Protein AF-W0E6K7-F1 (afdb_monomer_lite)

Radius of gyration: 17.22 Å; chains: 1; bounding box: 51×40×34 Å

Organism: NCBI:txid765910

Sequence (93 aa):
MTRPRAVLVSLSDTPWYHVVTRCVRRAYLCGFDRLTGRSFEHRRGWVELRLRQLAGVFAIDVAAYGVKGHPLTVDAPKALSYASLNTSSGDAP

Structure (mmCIF, N/CA/C/O backbone):
data_AF-W0E6K7-F1
#
_entry.id   AF-W0E6K7-F1
#
loop_
_atom_site.group_PDB
_atom_site.id
_atom_site.type_symbol
_atom_site.label_atom_id
_atom_site.label_alt_id
_atom_site.label_comp_id
_atom_site.label_asym_id
_atom_site.label_entity_id
_atom_site.label_seq_id
_atom_site.pdbx_PDB_ins_code
_atom_site.Cartn_x
_atom_site.Cartn_y
_atom_site.Cartn_z
_atom_site.occupancy
_atom_site.B_iso_or_equiv
_atom_site.auth_seq_id
_atom_site.auth_comp_id
_atom_site.auth_asym_id
_atom_site.auth_atom_id
_atom_site.pdbx_PDB_model_num
ATOM 1 N N . MET A 1 1 ? 10.000 25.810 -10.165 1.00 44.69 1 MET A N 1
ATOM 2 C CA . MET A 1 1 ? 9.544 25.126 -11.397 1.00 44.69 1 MET A CA 1
ATOM 3 C C . MET A 1 1 ? 9.011 23.752 -11.035 1.00 44.69 1 MET A C 1
ATOM 5 O O . MET A 1 1 ? 9.634 23.068 -10.232 1.00 44.69 1 MET A O 1
ATOM 9 N N . THR A 1 2 ? 7.876 23.349 -11.598 1.00 55.62 2 THR A N 1
ATOM 10 C CA . THR A 1 2 ? 7.353 21.981 -11.500 1.00 55.62 2 THR A CA 1
ATOM 11 C C . THR A 1 2 ? 8.156 21.072 -12.432 1.00 55.62 2 THR A C 1
ATOM 13 O O . THR A 1 2 ? 8.198 21.297 -13.638 1.00 55.62 2 THR A O 1
ATOM 16 N N . ARG A 1 3 ? 8.843 20.063 -11.885 1.00 66.75 3 ARG A N 1
ATOM 17 C CA . ARG A 1 3 ? 9.518 19.042 -12.699 1.00 66.75 3 ARG A CA 1
ATOM 18 C C . ARG A 1 3 ? 8.503 17.988 -13.167 1.00 66.75 3 ARG A C 1
ATOM 20 O O . ARG A 1 3 ? 7.629 17.620 -12.378 1.00 66.75 3 ARG A O 1
ATOM 27 N N . PRO A 1 4 ? 8.606 17.481 -14.409 1.00 71.69 4 PRO A N 1
ATOM 28 C CA . PRO A 1 4 ? 7.793 16.357 -14.858 1.00 71.69 4 PRO A CA 1
ATOM 29 C C . PRO A 1 4 ? 8.007 15.152 -13.937 1.00 71.69 4 PRO A C 1
ATOM 31 O O . PRO A 1 4 ? 9.139 14.870 -13.552 1.00 71.69 4 PRO A O 1
ATOM 34 N N . ARG A 1 5 ? 6.942 14.410 -13.605 1.00 62.38 5 ARG A N 1
ATOM 35 C CA . ARG A 1 5 ? 7.040 13.224 -12.727 1.00 62.38 5 ARG A CA 1
ATOM 36 C C . ARG A 1 5 ? 7.997 12.158 -13.264 1.00 62.38 5 ARG A C 1
ATOM 38 O O . ARG A 1 5 ? 8.635 11.485 -12.469 1.00 62.38 5 ARG A O 1
ATOM 45 N N . ALA A 1 6 ? 8.147 12.076 -14.586 1.00 67.25 6 ALA A N 1
ATOM 46 C CA . ALA A 1 6 ? 9.120 11.206 -15.244 1.00 67.25 6 ALA A CA 1
ATOM 47 C C . ALA A 1 6 ? 10.581 11.520 -14.863 1.00 67.25 6 ALA A C 1
ATOM 49 O O . ALA A 1 6 ? 11.427 10.647 -14.944 1.00 67.25 6 ALA A O 1
ATOM 50 N N . VAL A 1 7 ? 10.874 12.748 -14.421 1.00 70.25 7 VAL A N 1
ATOM 51 C CA . VAL A 1 7 ? 12.219 13.196 -14.010 1.00 70.25 7 VAL A CA 1
ATOM 52 C C . VAL A 1 7 ? 12.419 13.066 -12.491 1.00 70.25 7 VAL A C 1
ATOM 54 O O . VAL A 1 7 ? 13.518 13.267 -11.989 1.00 70.25 7 VAL A O 1
ATOM 57 N N . LEU A 1 8 ? 11.361 12.750 -11.734 1.00 67.50 8 LEU A N 1
ATOM 58 C CA . LEU A 1 8 ? 11.441 12.540 -10.283 1.00 67.50 8 LEU A CA 1
ATOM 59 C C . LEU A 1 8 ? 11.822 11.103 -9.912 1.00 67.50 8 LEU A C 1
ATOM 61 O O . LEU A 1 8 ? 12.140 10.854 -8.754 1.00 67.50 8 LEU A O 1
ATOM 65 N N . VAL A 1 9 ? 11.747 10.175 -10.869 1.00 67.44 9 VAL A N 1
ATOM 66 C CA . VAL A 1 9 ? 11.937 8.741 -10.647 1.00 67.44 9 VAL A CA 1
ATOM 67 C C . VAL A 1 9 ? 13.167 8.294 -11.428 1.00 67.44 9 VAL A C 1
ATOM 69 O O . VAL A 1 9 ? 13.122 8.206 -12.653 1.00 67.44 9 VAL A O 1
ATOM 72 N N . SER A 1 10 ? 14.265 8.036 -10.719 1.00 69.25 10 SER A N 1
ATOM 73 C CA . SER A 1 10 ? 15.471 7.431 -11.292 1.00 69.25 10 SER A CA 1
ATOM 74 C C . SER A 1 10 ? 15.466 5.940 -10.979 1.00 69.25 10 SER A C 1
ATOM 76 O O . SER A 1 10 ? 15.558 5.546 -9.814 1.00 69.25 10 SER A O 1
ATOM 78 N N . LEU A 1 11 ? 15.322 5.111 -12.017 1.00 68.19 11 LEU A N 1
ATOM 79 C CA . LEU A 1 11 ? 15.334 3.652 -11.880 1.00 68.19 11 LEU A CA 1
ATOM 80 C C . LEU A 1 11 ? 16.738 3.102 -11.584 1.00 68.19 11 LEU A C 1
ATOM 82 O O . LEU A 1 11 ? 16.839 2.017 -11.024 1.00 68.19 11 LEU A O 1
ATOM 86 N N . SER A 1 12 ? 17.80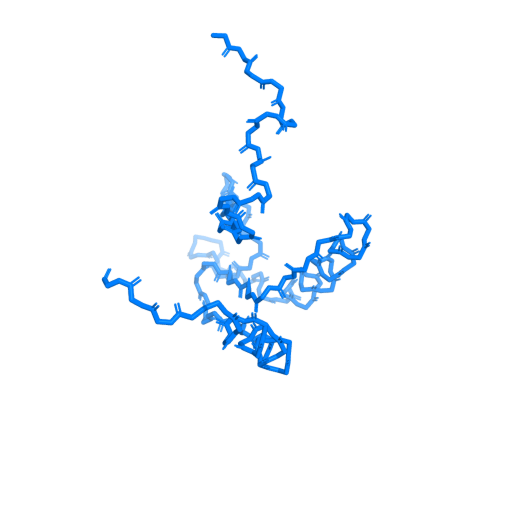2 3.834 -11.939 1.00 71.06 12 SER A N 1
ATOM 87 C CA . SER A 1 12 ? 19.188 3.422 -11.676 1.00 71.06 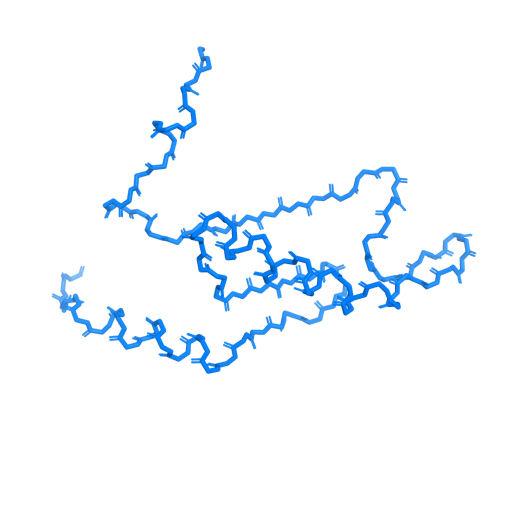12 SER A CA 1
ATOM 88 C C . SER A 1 12 ? 19.582 3.593 -10.213 1.00 71.06 12 SER A C 1
ATOM 90 O O . SER A 1 12 ? 20.311 2.766 -9.679 1.00 71.06 12 SER A O 1
ATOM 92 N N . ASP A 1 13 ? 19.085 4.649 -9.566 1.00 68.25 13 ASP A N 1
ATOM 93 C CA . ASP A 1 13 ? 19.587 5.056 -8.249 1.00 68.25 13 ASP A CA 1
ATOM 94 C C . ASP A 1 13 ? 18.686 4.569 -7.110 1.00 68.25 13 ASP A C 1
ATOM 96 O O . ASP A 1 13 ? 19.155 4.299 -6.007 1.00 68.25 13 ASP A O 1
ATOM 100 N N . THR A 1 14 ? 17.374 4.465 -7.354 1.00 68.31 14 THR A N 1
ATOM 101 C CA . THR A 1 14 ? 16.392 4.088 -6.325 1.00 68.31 14 THR A CA 1
ATOM 102 C C . THR A 1 14 ? 15.287 3.209 -6.916 1.00 68.31 14 THR A C 1
ATOM 104 O O . THR A 1 14 ? 14.224 3.708 -7.284 1.00 68.31 14 THR A O 1
ATOM 107 N N . PRO A 1 15 ? 15.491 1.881 -6.993 1.00 71.81 15 PRO A N 1
ATOM 108 C CA . PRO A 1 15 ? 14.449 0.956 -7.446 1.00 71.81 15 PRO A CA 1
ATOM 109 C C . PRO A 1 15 ? 13.297 0.817 -6.432 1.00 71.81 15 PRO A C 1
ATOM 111 O O . PRO A 1 15 ? 12.220 0.335 -6.775 1.00 71.81 15 PRO A O 1
ATOM 114 N N . TRP A 1 16 ? 13.495 1.278 -5.191 1.00 74.44 16 TRP A N 1
ATOM 115 C CA . TRP A 1 16 ? 12.531 1.172 -4.099 1.00 74.44 16 TRP A CA 1
ATOM 116 C C . TRP A 1 16 ? 12.008 2.540 -3.669 1.00 74.44 16 TRP A C 1
ATOM 118 O O . TRP A 1 16 ? 12.771 3.396 -3.225 1.00 74.44 16 TRP A O 1
ATOM 128 N N . TYR A 1 17 ? 10.686 2.717 -3.710 1.00 77.88 17 TYR A N 1
ATOM 129 C CA . TYR A 1 17 ? 10.024 3.927 -3.222 1.00 77.88 17 TYR A CA 1
ATOM 130 C C . TYR A 1 17 ? 9.142 3.623 -2.014 1.00 77.88 17 TYR A C 1
ATOM 132 O O . TYR A 1 17 ? 8.229 2.799 -2.077 1.00 77.88 17 TYR A O 1
ATOM 140 N N . HIS A 1 18 ? 9.371 4.346 -0.917 1.00 81.31 18 HIS A N 1
ATOM 141 C CA . HIS A 1 18 ? 8.466 4.335 0.226 1.00 81.31 18 HIS A CA 1
ATOM 142 C C . HIS A 1 18 ? 7.381 5.402 0.046 1.00 81.31 18 HIS A C 1
ATOM 144 O O . HIS A 1 18 ? 7.627 6.598 0.211 1.00 81.31 18 HIS A O 1
ATOM 150 N N . VAL A 1 19 ? 6.167 4.972 -0.299 1.00 80.19 19 VAL A N 1
ATOM 151 C CA . VAL A 1 19 ? 5.027 5.872 -0.517 1.00 80.19 19 VAL A CA 1
ATOM 152 C C . VAL A 1 19 ? 4.111 5.865 0.700 1.00 80.19 19 VAL A C 1
ATOM 154 O O . VAL A 1 19 ? 3.640 4.818 1.139 1.00 80.19 19 VAL A O 1
ATOM 157 N N . VAL A 1 20 ? 3.799 7.057 1.212 1.00 80.75 20 VAL A N 1
ATOM 158 C CA . VAL A 1 20 ? 2.864 7.244 2.325 1.00 80.75 20 VAL A CA 1
ATOM 159 C C . VAL A 1 20 ? 1.694 8.092 1.862 1.00 80.75 20 VAL A C 1
ATOM 161 O O . VAL A 1 20 ? 1.868 9.206 1.372 1.00 80.75 20 VAL A O 1
ATOM 164 N N . THR A 1 21 ? 0.480 7.599 2.079 1.00 76.31 21 THR A N 1
ATOM 165 C CA . THR A 1 21 ? -0.742 8.384 1.900 1.00 76.31 21 THR A CA 1
ATOM 166 C C . THR A 1 21 ? -1.387 8.638 3.257 1.00 76.31 21 THR A C 1
ATOM 168 O O . THR A 1 21 ? -1.377 7.790 4.150 1.00 76.31 21 THR A O 1
ATOM 171 N N . ARG A 1 22 ? -1.914 9.851 3.448 1.00 74.88 22 ARG A N 1
ATOM 172 C CA . ARG A 1 22 ? -2.653 10.230 4.656 1.00 74.88 22 ARG A CA 1
ATOM 173 C C . ARG A 1 22 ? -4.054 10.653 4.262 1.00 74.88 22 ARG A C 1
ATOM 175 O O . ARG A 1 22 ? -4.222 11.520 3.411 1.00 74.88 22 ARG A O 1
ATOM 182 N N . CYS A 1 23 ? -5.052 10.077 4.915 1.00 72.50 23 CYS A N 1
ATOM 183 C CA . CYS A 1 23 ? -6.421 10.543 4.781 1.00 72.50 23 CYS A CA 1
ATOM 184 C C . CYS A 1 23 ? -6.602 11.841 5.562 1.00 72.50 23 CYS A C 1
ATOM 186 O O . CYS A 1 23 ? -6.284 11.918 6.749 1.00 72.50 23 CYS A O 1
ATOM 188 N N . VAL A 1 24 ? -7.130 12.861 4.897 1.00 76.31 24 VAL A N 1
ATOM 189 C CA . VAL A 1 24 ? -7.514 14.124 5.533 1.00 76.31 24 VAL A CA 1
ATOM 190 C C . VAL A 1 24 ? -8.939 14.035 6.081 1.00 76.31 24 VAL A C 1
ATOM 192 O O . VAL A 1 24 ? -9.689 13.116 5.753 1.00 76.31 24 VAL A O 1
ATOM 195 N N . ARG A 1 25 ? -9.322 14.990 6.939 1.00 77.88 25 ARG A N 1
ATOM 196 C CA . ARG A 1 25 ? -10.693 15.119 7.475 1.00 77.88 25 ARG A CA 1
ATOM 197 C C . ARG A 1 25 ? -11.228 13.873 8.193 1.00 77.88 25 ARG A C 1
ATOM 199 O O . ARG A 1 25 ? -12.431 13.647 8.210 1.00 77.88 25 ARG A O 1
ATOM 206 N N . ARG A 1 26 ? -10.350 13.075 8.813 1.00 69.06 26 ARG A N 1
ATOM 207 C CA . ARG A 1 26 ? -10.743 11.886 9.596 1.00 69.06 26 ARG A CA 1
ATOM 208 C C . ARG A 1 26 ? -11.469 10.825 8.750 1.00 69.06 26 ARG A C 1
ATOM 210 O O . ARG A 1 26 ? -12.197 9.996 9.282 1.00 69.06 26 ARG A O 1
ATOM 217 N N . ALA A 1 27 ? -11.241 10.816 7.435 1.00 70.56 27 ALA A N 1
ATOM 218 C CA . ALA A 1 27 ? -11.690 9.752 6.543 1.00 70.56 27 ALA A CA 1
ATOM 219 C C . ALA A 1 27 ? -10.794 8.512 6.711 1.00 70.56 27 ALA A C 1
ATOM 221 O O . ALA A 1 27 ? -10.017 8.180 5.822 1.00 70.56 27 ALA A O 1
ATOM 222 N N . TYR A 1 28 ? -10.834 7.874 7.883 1.00 70.81 28 TYR A N 1
ATOM 223 C CA . TYR A 1 28 ? -10.004 6.709 8.190 1.00 70.81 28 TYR A CA 1
ATOM 224 C C . TYR A 1 28 ? -10.208 5.606 7.136 1.00 70.81 28 TYR A C 1
ATOM 226 O O . TYR A 1 28 ? -11.320 5.113 6.945 1.00 70.81 28 TYR A O 1
ATOM 234 N N . LEU A 1 29 ? -9.128 5.225 6.443 1.00 72.56 29 LEU A N 1
ATOM 235 C CA . LEU A 1 29 ? -9.118 4.062 5.546 1.00 72.56 29 LEU A CA 1
ATOM 236 C C . LEU A 1 29 ? -9.376 2.777 6.339 1.00 72.56 29 LEU A C 1
ATOM 238 O O . LEU A 1 29 ? -10.185 1.949 5.926 1.00 72.56 29 LEU A O 1
ATOM 242 N N . CYS A 1 30 ? -8.712 2.647 7.489 1.00 73.44 30 CYS A N 1
ATOM 243 C CA . CYS A 1 30 ? -8.895 1.579 8.468 1.00 73.44 30 CYS A CA 1
ATOM 244 C C . CYS A 1 30 ? -8.676 2.137 9.887 1.00 73.44 30 CYS A C 1
ATOM 246 O O . CYS A 1 30 ? -8.118 3.228 10.047 1.00 73.44 30 CYS A O 1
ATOM 248 N N . GLY A 1 31 ? -9.100 1.381 10.900 1.00 78.00 31 GLY A N 1
ATOM 249 C CA . GLY A 1 31 ? -8.940 1.722 12.315 1.00 78.00 31 GLY A CA 1
ATOM 250 C C . GLY A 1 31 ? -10.207 2.276 12.971 1.00 78.00 31 GLY A C 1
ATOM 251 O O . GLY A 1 31 ? -11.282 2.310 12.370 1.00 78.00 31 GLY A O 1
ATOM 252 N N . PHE A 1 32 ? -10.078 2.684 14.232 1.00 80.44 32 PHE A N 1
ATOM 253 C CA . PHE A 1 32 ? -11.190 3.100 15.087 1.00 80.44 32 PHE A CA 1
ATOM 254 C C . PHE A 1 32 ? -11.235 4.621 15.272 1.00 80.44 32 PHE A C 1
ATOM 256 O O . PHE A 1 32 ? -10.267 5.231 15.740 1.00 80.44 32 PHE A O 1
ATOM 263 N N . ASP A 1 33 ? -12.370 5.241 14.951 1.00 84.44 33 ASP A N 1
ATOM 264 C CA . ASP A 1 33 ? -12.602 6.651 15.259 1.00 84.44 33 ASP A CA 1
ATOM 265 C C . ASP A 1 33 ? -13.123 6.810 16.691 1.00 84.44 33 ASP A C 1
ATOM 267 O O . ASP A 1 33 ? -14.284 6.536 16.985 1.00 84.44 33 ASP A O 1
ATOM 271 N N . ARG A 1 34 ? -12.268 7.328 17.578 1.00 80.50 34 ARG A N 1
ATOM 272 C CA . ARG A 1 34 ? -12.576 7.532 19.004 1.00 80.50 34 ARG A CA 1
ATOM 273 C C . ARG A 1 34 ? -13.707 8.530 19.278 1.00 80.50 34 ARG A C 1
ATOM 275 O O . ARG A 1 34 ? -14.290 8.469 20.350 1.00 80.50 34 ARG A O 1
ATOM 282 N N . LEU A 1 35 ? -14.002 9.446 18.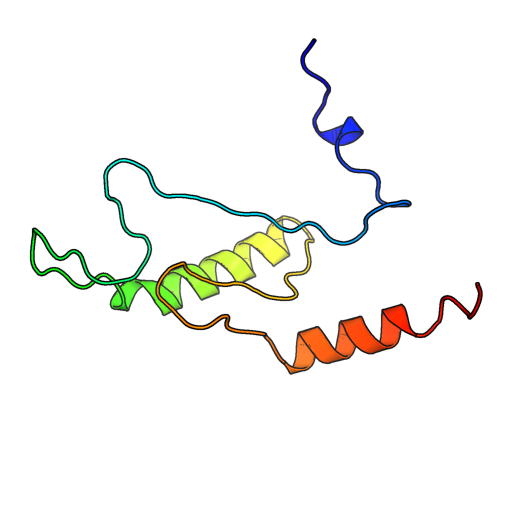353 1.00 82.19 35 LEU A N 1
ATOM 283 C CA . LEU A 1 35 ? -15.041 10.472 18.550 1.00 82.19 35 LEU A CA 1
ATOM 284 C C . LEU A 1 35 ? -16.430 9.986 18.130 1.00 82.19 35 LEU A C 1
ATOM 286 O O . LEU A 1 35 ? -17.415 10.376 18.743 1.00 82.19 35 LEU A O 1
ATOM 290 N N . THR A 1 36 ? -16.516 9.151 17.092 1.00 84.38 36 THR A N 1
ATOM 291 C CA . THR A 1 36 ? -17.796 8.587 16.626 1.00 84.38 36 THR A CA 1
ATOM 292 C C . THR A 1 36 ? -18.030 7.152 17.098 1.00 84.38 36 THR A C 1
ATOM 294 O O . THR A 1 36 ? -19.124 6.626 16.914 1.00 84.38 36 THR A O 1
ATOM 297 N N . GLY A 1 37 ? -17.015 6.504 17.678 1.00 83.56 37 GLY A N 1
ATOM 298 C CA . GLY A 1 37 ? -17.061 5.108 18.117 1.00 83.56 37 GLY A CA 1
ATOM 299 C C . GLY A 1 37 ? -17.094 4.094 16.969 1.00 83.56 37 GLY A C 1
ATOM 300 O O . GLY A 1 37 ? -17.397 2.924 17.190 1.00 83.56 37 GLY A O 1
ATOM 301 N N . ARG A 1 38 ? -16.833 4.520 15.727 1.00 83.31 38 ARG A N 1
ATOM 302 C CA . ARG A 1 38 ? -16.969 3.668 14.538 1.00 83.31 38 ARG A CA 1
ATOM 303 C C . ARG A 1 38 ? -15.654 2.978 14.190 1.00 83.31 38 ARG A C 1
ATOM 305 O O . ARG A 1 38 ? -14.613 3.626 14.086 1.00 83.31 38 ARG A O 1
ATOM 312 N N . SER A 1 39 ? -15.725 1.670 13.939 1.00 83.19 39 SER A N 1
ATOM 313 C CA . SER A 1 39 ? -14.611 0.885 13.396 1.00 83.19 39 SER A CA 1
ATOM 314 C C . SER A 1 39 ? -14.684 0.790 11.871 1.00 83.19 39 SER A C 1
ATOM 316 O O . SER A 1 39 ? -15.692 0.373 11.294 1.00 83.19 39 SER A O 1
ATOM 318 N N . PHE A 1 40 ? -13.583 1.135 11.210 1.00 82.56 40 PHE A N 1
ATOM 319 C CA . PHE A 1 40 ? -13.396 1.024 9.763 1.00 82.56 40 PHE A CA 1
ATOM 320 C C . PHE A 1 40 ? -12.502 -0.160 9.372 1.00 82.56 40 PHE A C 1
ATOM 322 O O . PHE A 1 40 ? -12.129 -0.294 8.208 1.00 82.56 40 PHE A O 1
ATOM 329 N N . GLU A 1 41 ? -12.165 -1.046 10.315 1.00 81.94 41 GLU A N 1
ATOM 330 C CA . GLU A 1 41 ? -11.296 -2.206 10.059 1.00 81.94 41 GLU A CA 1
ATOM 331 C C . GLU A 1 41 ? -11.861 -3.180 9.019 1.00 81.94 41 GLU A C 1
ATOM 333 O O . GLU A 1 41 ? -11.097 -3.792 8.275 1.00 81.94 41 GLU A O 1
ATOM 338 N N . HIS A 1 42 ? -13.189 -3.251 8.879 1.00 83.31 42 HIS A N 1
ATOM 339 C CA . HIS A 1 42 ? -13.868 -4.061 7.859 1.00 83.31 42 HIS A CA 1
ATOM 340 C C . HIS A 1 42 ? -13.417 -3.742 6.421 1.00 83.31 42 HIS A C 1
ATOM 342 O O . HIS A 1 42 ? -13.548 -4.575 5.528 1.00 83.31 42 HIS A O 1
ATOM 348 N N . ARG A 1 43 ? -12.860 -2.547 6.177 1.00 84.00 43 ARG A N 1
ATOM 349 C CA . ARG A 1 43 ? -12.380 -2.119 4.852 1.00 84.00 43 ARG A CA 1
ATOM 350 C C . ARG A 1 43 ? -10.989 -2.643 4.514 1.00 84.00 43 ARG A C 1
ATOM 352 O O . ARG A 1 43 ? -10.578 -2.532 3.363 1.00 84.00 43 ARG A O 1
ATOM 359 N N . ARG A 1 44 ? -10.264 -3.222 5.478 1.00 79.19 44 ARG A N 1
ATOM 360 C CA . ARG A 1 44 ? -8.867 -3.655 5.312 1.00 79.19 44 ARG A CA 1
ATOM 361 C C . ARG A 1 44 ? -8.682 -4.593 4.122 1.00 79.19 44 ARG A C 1
ATOM 363 O O . ARG A 1 44 ? -7.827 -4.337 3.283 1.00 79.19 44 ARG A O 1
ATOM 370 N N . GLY A 1 45 ? -9.501 -5.642 4.036 1.00 82.81 45 GLY A N 1
ATOM 371 C CA . GLY A 1 45 ? -9.408 -6.614 2.941 1.00 82.81 45 GLY A CA 1
ATOM 372 C C . GLY A 1 45 ? -9.658 -5.973 1.575 1.00 82.81 45 GLY A C 1
ATOM 373 O O . GLY A 1 45 ? -8.962 -6.268 0.610 1.00 82.81 45 GLY A O 1
ATOM 374 N N . TRP A 1 46 ? -10.592 -5.019 1.507 1.00 86.00 46 TRP A N 1
ATOM 375 C CA . TRP A 1 46 ? -10.869 -4.282 0.276 1.00 86.00 46 TRP A CA 1
ATOM 376 C C . TRP A 1 46 ? -9.699 -3.380 -0.137 1.00 86.00 46 TRP A C 1
ATOM 378 O O . TRP A 1 46 ? -9.344 -3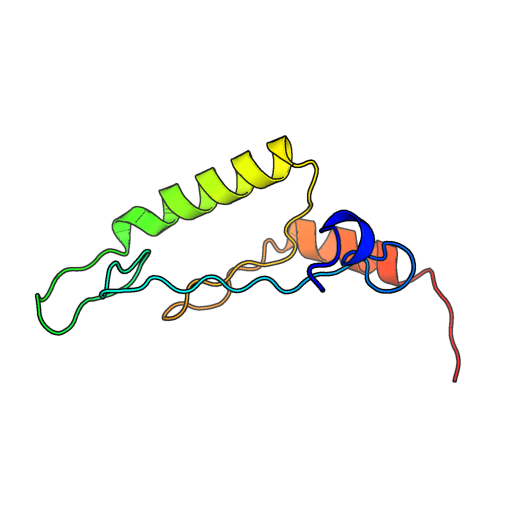.333 -1.313 1.00 86.00 46 TRP A O 1
ATOM 388 N N . VAL A 1 47 ? -9.064 -2.702 0.826 1.00 84.69 47 VAL A N 1
ATOM 389 C CA . VAL A 1 47 ? -7.876 -1.870 0.576 1.00 84.69 47 VAL A CA 1
ATOM 390 C C . VAL A 1 47 ? -6.706 -2.717 0.078 1.00 84.69 47 VAL A C 1
ATOM 392 O O . VAL A 1 47 ? -6.057 -2.326 -0.889 1.00 84.69 47 VAL A O 1
ATOM 395 N N . GLU A 1 48 ? -6.460 -3.882 0.679 1.00 84.06 48 GLU A N 1
ATOM 396 C CA . GLU A 1 48 ? -5.410 -4.802 0.226 1.00 84.06 48 GLU A CA 1
ATOM 397 C C . GLU A 1 48 ? -5.666 -5.297 -1.203 1.00 84.06 48 GLU A C 1
ATOM 399 O O . GLU A 1 48 ? -4.786 -5.195 -2.061 1.00 84.06 48 GLU A O 1
ATOM 404 N N . LEU A 1 49 ? -6.879 -5.782 -1.484 1.00 87.25 49 LEU A N 1
ATOM 405 C CA . LEU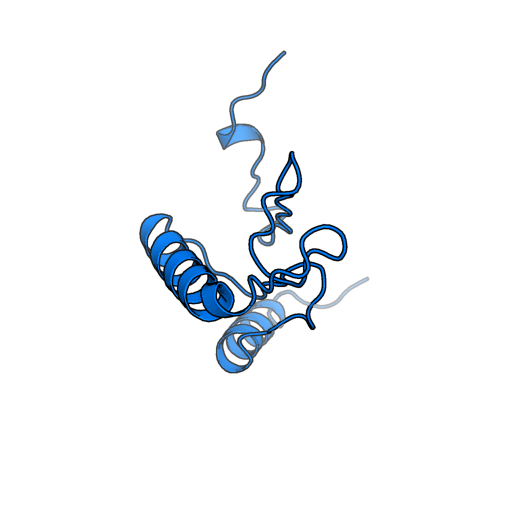 A 1 49 ? -7.247 -6.263 -2.816 1.00 87.25 49 LEU A CA 1
ATOM 406 C C . LEU A 1 49 ? -7.083 -5.155 -3.862 1.00 87.25 49 LEU A C 1
ATOM 408 O O . LEU A 1 49 ? -6.532 -5.379 -4.942 1.00 87.25 49 LEU A O 1
ATOM 412 N N . ARG A 1 50 ? -7.517 -3.936 -3.522 1.00 88.06 50 ARG A N 1
ATOM 413 C CA . ARG A 1 50 ? -7.390 -2.782 -4.408 1.00 88.06 50 ARG A CA 1
ATOM 414 C C . ARG A 1 50 ? -5.931 -2.402 -4.636 1.00 88.06 50 ARG A C 1
ATOM 416 O O . ARG A 1 50 ? -5.578 -2.072 -5.764 1.00 88.06 50 ARG A O 1
ATOM 423 N N . LEU A 1 51 ? -5.087 -2.473 -3.607 1.00 86.00 51 LEU A N 1
ATOM 424 C CA . LEU A 1 51 ? -3.656 -2.211 -3.734 1.00 86.00 51 LEU A CA 1
ATOM 425 C C . LEU A 1 51 ? -2.993 -3.227 -4.673 1.00 86.00 51 LEU A C 1
ATOM 427 O O . LEU A 1 51 ? -2.279 -2.816 -5.584 1.00 86.00 51 LEU A O 1
ATOM 431 N N . ARG A 1 52 ? -3.289 -4.526 -4.519 1.00 85.31 52 ARG A N 1
ATOM 432 C CA . ARG A 1 52 ? -2.789 -5.585 -5.417 1.00 85.31 52 ARG A CA 1
ATOM 433 C C . ARG A 1 52 ? -3.256 -5.376 -6.862 1.00 85.31 52 ARG A C 1
ATOM 435 O O . ARG A 1 52 ? -2.461 -5.504 -7.787 1.00 85.31 52 ARG A O 1
ATOM 442 N N . GLN A 1 53 ? -4.520 -5.002 -7.062 1.00 88.44 53 GLN A N 1
ATOM 443 C CA . GLN A 1 53 ? -5.056 -4.716 -8.394 1.00 88.44 53 GLN A CA 1
ATOM 444 C C . GLN A 1 53 ? -4.348 -3.523 -9.050 1.00 88.44 53 GLN A C 1
ATOM 446 O O . GLN A 1 53 ? -3.945 -3.604 -10.208 1.00 88.44 53 GLN A O 1
ATOM 451 N N . LEU A 1 54 ? -4.189 -2.416 -8.319 1.00 87.81 54 LEU A N 1
ATOM 452 C CA . LEU A 1 54 ? -3.507 -1.225 -8.829 1.00 87.81 54 LEU A CA 1
ATOM 453 C C . LEU A 1 54 ? -2.030 -1.505 -9.112 1.00 87.81 54 LEU A C 1
ATOM 455 O O . LEU A 1 54 ? -1.514 -1.014 -10.110 1.00 87.81 54 LEU A O 1
ATOM 459 N N . ALA A 1 55 ? -1.380 -2.323 -8.282 1.00 87.25 55 ALA A N 1
ATOM 460 C CA . ALA A 1 55 ? -0.007 -2.749 -8.504 1.00 87.25 55 ALA A CA 1
ATOM 461 C C . ALA A 1 55 ? 0.155 -3.440 -9.868 1.00 87.25 55 ALA A C 1
ATOM 463 O O . ALA A 1 55 ? 1.014 -3.052 -10.657 1.00 87.25 55 ALA A O 1
ATOM 464 N N . GLY A 1 56 ? -0.754 -4.364 -10.199 1.00 84.06 56 GLY A N 1
ATOM 465 C CA . GLY A 1 56 ? -0.787 -5.006 -11.515 1.00 84.06 56 GLY A CA 1
ATOM 466 C C . GLY A 1 56 ? -1.055 -4.033 -12.670 1.00 84.06 56 GLY A C 1
ATOM 467 O O . GLY A 1 56 ? -0.388 -4.110 -13.696 1.00 84.06 56 GLY A O 1
ATOM 468 N N . VAL A 1 57 ? -1.983 -3.083 -12.503 1.00 89.62 57 VAL A N 1
ATOM 469 C CA . VAL A 1 57 ? -2.313 -2.086 -13.547 1.00 89.62 57 VAL A CA 1
ATOM 470 C C . VAL A 1 57 ? -1.142 -1.147 -13.838 1.00 89.62 57 VAL A C 1
ATOM 472 O O . VAL A 1 57 ? -0.910 -0.795 -14.991 1.00 89.62 57 VAL A O 1
ATOM 475 N N . PHE A 1 58 ? -0.408 -0.733 -12.806 1.00 83.19 58 PHE A N 1
ATOM 476 C CA . PHE A 1 58 ? 0.730 0.177 -12.949 1.00 83.19 58 PHE A CA 1
ATOM 477 C C . PHE A 1 58 ? 2.063 -0.541 -13.184 1.00 83.19 58 PHE A C 1
ATOM 479 O O . PHE A 1 58 ? 3.086 0.135 -13.244 1.00 83.19 58 PHE A O 1
ATOM 486 N N . ALA A 1 59 ? 2.058 -1.874 -13.320 1.00 82.06 59 ALA A N 1
ATOM 487 C CA . ALA A 1 59 ? 3.265 -2.696 -13.423 1.00 82.06 59 ALA A CA 1
ATOM 488 C C . ALA A 1 59 ? 4.291 -2.378 -12.315 1.00 82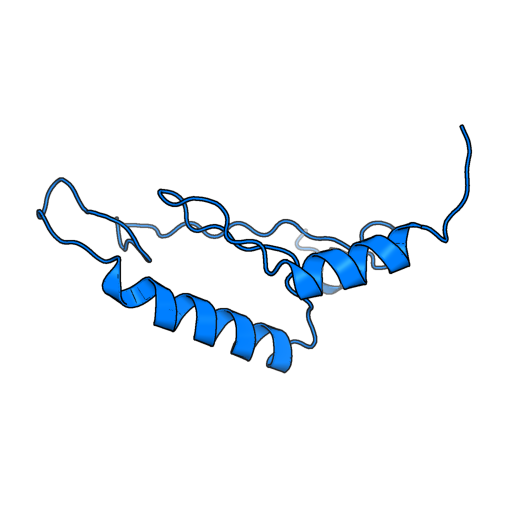.06 59 ALA A C 1
ATOM 490 O O . ALA A 1 59 ? 5.494 -2.314 -12.559 1.00 82.06 59 ALA A O 1
ATOM 491 N N . ILE A 1 60 ? 3.797 -2.143 -11.096 1.00 81.81 60 ILE A N 1
ATOM 492 C CA . ILE A 1 60 ? 4.623 -1.895 -9.912 1.00 81.81 60 ILE A CA 1
ATOM 493 C C . ILE A 1 60 ? 4.545 -3.080 -8.964 1.00 81.81 60 ILE A C 1
ATOM 495 O O . ILE A 1 60 ? 3.503 -3.716 -8.799 1.00 81.81 60 ILE A O 1
ATOM 499 N N . ASP A 1 61 ? 5.647 -3.316 -8.271 1.00 81.44 61 ASP A N 1
ATOM 500 C CA . ASP A 1 61 ? 5.760 -4.365 -7.280 1.00 81.44 61 ASP A CA 1
ATOM 501 C C . ASP A 1 61 ? 5.675 -3.789 -5.863 1.00 81.44 61 ASP A C 1
ATOM 503 O O . ASP A 1 61 ? 6.364 -2.839 -5.497 1.00 81.44 61 ASP A O 1
ATOM 507 N N . VAL A 1 62 ? 4.782 -4.354 -5.045 1.00 82.00 62 VAL A N 1
ATOM 508 C CA . VAL A 1 62 ? 4.607 -3.967 -3.639 1.00 82.00 62 VAL A CA 1
ATOM 509 C C . VAL A 1 62 ? 5.385 -4.952 -2.771 1.00 82.00 62 VAL A C 1
ATOM 511 O O . VAL A 1 62 ? 5.038 -6.132 -2.728 1.00 82.00 62 VAL A O 1
ATOM 514 N N . ALA A 1 63 ? 6.428 -4.481 -2.083 1.00 79.31 63 ALA A N 1
ATOM 515 C CA . ALA A 1 63 ? 7.177 -5.296 -1.118 1.00 79.31 63 ALA A CA 1
ATOM 516 C C . ALA A 1 63 ? 6.517 -5.353 0.261 1.00 79.31 63 ALA A C 1
ATOM 518 O O . ALA A 1 63 ? 6.472 -6.405 0.894 1.00 79.31 63 ALA A O 1
ATOM 519 N N . ALA A 1 64 ? 5.985 -4.227 0.729 1.00 80.12 64 ALA A N 1
ATOM 520 C CA . ALA A 1 64 ? 5.291 -4.148 2.002 1.00 80.12 64 ALA A CA 1
ATOM 521 C C . ALA A 1 64 ? 4.255 -3.028 1.964 1.00 80.12 64 ALA A C 1
ATOM 523 O O . ALA A 1 64 ? 4.447 -2.009 1.295 1.00 80.12 64 ALA A O 1
ATOM 524 N N . TYR A 1 65 ? 3.173 -3.194 2.719 1.00 79.62 65 TYR A N 1
ATOM 525 C CA . TYR A 1 65 ? 2.217 -2.123 2.964 1.00 79.62 65 TYR A CA 1
ATOM 526 C C . TYR A 1 65 ? 1.818 -2.113 4.437 1.00 79.62 65 TYR A C 1
ATOM 528 O O . TYR A 1 65 ? 1.738 -3.137 5.116 1.00 79.62 65 TYR A O 1
ATOM 536 N N . GLY A 1 66 ? 1.586 -0.914 4.954 1.00 76.00 66 GLY A N 1
ATOM 537 C CA . GLY A 1 66 ? 1.173 -0.706 6.331 1.00 76.00 66 GLY A CA 1
ATOM 538 C C . GLY A 1 66 ? 0.082 0.340 6.375 1.00 76.00 66 GLY A C 1
ATOM 539 O O . GLY A 1 66 ? 0.200 1.399 5.758 1.00 76.00 66 GLY A O 1
ATOM 540 N N . VAL A 1 67 ? -0.980 0.056 7.120 1.00 71.38 67 VAL A N 1
ATOM 541 C CA . VAL A 1 67 ? -2.012 1.048 7.412 1.00 71.38 67 VAL A CA 1
ATOM 542 C C . VAL A 1 67 ? -1.734 1.596 8.806 1.00 71.38 67 VAL A C 1
ATOM 544 O O . VAL A 1 67 ? -1.667 0.831 9.766 1.00 71.38 67 VAL A O 1
ATOM 547 N N . LYS A 1 68 ? -1.527 2.916 8.932 1.00 65.44 68 LYS A N 1
ATOM 548 C CA . LYS A 1 68 ? -1.244 3.554 10.231 1.00 65.44 68 LYS A CA 1
ATOM 549 C C . LYS A 1 68 ? -2.310 3.160 11.261 1.00 65.44 68 LYS A C 1
ATOM 551 O O . LYS A 1 68 ? -3.490 3.404 11.034 1.00 65.44 68 LYS A O 1
ATOM 556 N N . GLY A 1 69 ? -1.868 2.607 12.392 1.00 55.91 69 GLY A N 1
ATOM 557 C CA . GLY A 1 69 ? -2.739 2.051 13.437 1.00 55.91 69 GLY A CA 1
ATOM 558 C C . GLY A 1 69 ? -2.815 0.521 13.446 1.00 55.91 69 GLY A C 1
ATOM 559 O O . GLY A 1 69 ? -3.438 -0.040 14.339 1.00 55.91 69 GLY A O 1
ATOM 560 N N . HIS A 1 70 ? -2.150 -0.148 12.502 1.00 54.94 70 HIS A N 1
ATOM 561 C CA . HIS A 1 70 ? -2.061 -1.602 12.413 1.00 54.94 70 HIS A CA 1
ATOM 562 C C . HIS A 1 70 ? -0.613 -2.049 12.160 1.00 54.94 70 HIS A C 1
ATOM 564 O O . HIS A 1 70 ? 0.182 -1.265 11.630 1.00 54.94 70 HIS A O 1
ATOM 570 N N . PRO A 1 71 ? -0.248 -3.288 12.537 1.00 56.81 71 PRO A N 1
ATOM 571 C CA . PRO A 1 71 ? 1.062 -3.844 12.221 1.00 56.81 71 PRO A CA 1
ATOM 572 C C . PRO A 1 71 ? 1.276 -3.913 10.701 1.00 56.81 71 PRO A C 1
ATOM 574 O O . PRO A 1 71 ? 0.357 -4.223 9.938 1.00 56.81 71 PRO A O 1
ATOM 577 N N . LEU A 1 72 ? 2.498 -3.592 10.270 1.00 63.50 72 LEU A N 1
ATOM 578 C CA . LEU A 1 72 ? 2.957 -3.720 8.887 1.00 63.50 72 LEU A CA 1
ATOM 579 C C . LEU A 1 72 ? 2.689 -5.152 8.402 1.00 63.50 72 LEU A C 1
ATOM 581 O O . LEU A 1 72 ? 3.167 -6.101 9.018 1.00 63.50 72 LEU A O 1
ATOM 585 N N . THR A 1 73 ? 1.926 -5.312 7.319 1.00 65.50 73 THR A N 1
ATOM 586 C CA . THR A 1 73 ? 1.716 -6.630 6.710 1.00 65.50 73 THR A CA 1
ATOM 587 C C . THR A 1 73 ? 2.699 -6.762 5.556 1.00 65.50 73 THR A C 1
ATOM 589 O O . THR A 1 73 ? 2.610 -6.053 4.553 1.00 65.50 73 THR A O 1
ATOM 592 N N . VAL A 1 74 ? 3.692 -7.628 5.738 1.00 65.94 74 VAL A N 1
ATOM 593 C CA . VAL A 1 74 ? 4.673 -7.955 4.703 1.00 65.94 74 VAL A CA 1
ATOM 594 C C . VAL A 1 74 ? 4.165 -9.180 3.956 1.00 65.94 74 VAL A C 1
ATOM 596 O O . VAL A 1 74 ? 3.827 -10.186 4.580 1.00 65.94 74 VAL A O 1
ATOM 599 N N . ASP A 1 75 ? 4.117 -9.109 2.628 1.00 69.69 75 ASP A N 1
ATOM 600 C CA . ASP A 1 75 ? 3.871 -10.291 1.801 1.00 69.69 75 ASP A CA 1
ATOM 601 C C . ASP A 1 75 ? 5.163 -11.124 1.790 1.00 69.69 75 ASP A C 1
ATOM 603 O O . ASP A 1 75 ? 6.047 -10.911 0.965 1.00 69.69 75 ASP A O 1
ATOM 607 N N . ALA A 1 76 ? 5.321 -11.997 2.791 1.00 64.19 76 ALA A N 1
ATOM 608 C CA . ALA A 1 76 ? 6.547 -12.750 3.058 1.00 64.19 76 ALA A CA 1
ATOM 609 C C . ALA A 1 76 ? 7.138 -13.487 1.836 1.00 64.19 76 ALA A C 1
ATOM 611 O O . ALA A 1 76 ? 8.336 -13.324 1.593 1.00 64.19 76 ALA A O 1
ATOM 612 N N . PRO A 1 77 ? 6.368 -14.254 1.033 1.00 65.75 77 PRO A N 1
ATOM 613 C CA . PRO A 1 77 ? 6.929 -14.922 -0.142 1.00 65.75 77 PRO A CA 1
ATOM 614 C C . PRO A 1 77 ? 7.417 -13.922 -1.196 1.00 65.75 77 PRO A C 1
ATOM 616 O O . PRO A 1 77 ? 8.467 -14.134 -1.804 1.00 65.75 77 PRO A O 1
ATOM 619 N N . LYS A 1 78 ? 6.718 -12.794 -1.372 1.00 69.56 78 LYS A N 1
ATOM 620 C CA . LYS A 1 78 ? 7.157 -11.747 -2.300 1.00 69.56 78 LYS A CA 1
ATOM 621 C C . LYS A 1 78 ? 8.394 -11.017 -1.775 1.00 69.56 78 LYS A C 1
ATOM 623 O O . LYS A 1 78 ? 9.355 -10.834 -2.514 1.00 69.56 78 LYS A O 1
ATOM 628 N N . ALA A 1 79 ? 8.420 -10.693 -0.484 1.00 67.50 79 ALA A N 1
ATOM 629 C CA . ALA A 1 79 ? 9.567 -10.098 0.197 1.00 67.50 79 ALA A CA 1
ATOM 630 C C . ALA A 1 79 ? 10.843 -10.942 0.042 1.00 67.50 79 ALA A C 1
ATOM 632 O O . ALA A 1 79 ? 11.904 -10.398 -0.260 1.00 67.50 79 ALA A O 1
ATOM 633 N N . LEU A 1 80 ? 10.729 -12.267 0.166 1.00 68.31 80 LEU A N 1
ATOM 634 C CA . LEU A 1 80 ? 11.835 -13.202 -0.059 1.00 68.31 80 LEU A CA 1
ATOM 635 C C . LEU A 1 80 ? 12.329 -13.192 -1.516 1.00 68.31 80 LEU A C 1
ATOM 637 O O . LEU A 1 80 ? 13.537 -13.195 -1.734 1.00 68.31 80 LEU A O 1
ATOM 641 N N . SER A 1 81 ? 11.428 -13.101 -2.503 1.00 73.94 81 SER A N 1
ATOM 642 C CA . SER A 1 81 ? 11.815 -13.016 -3.924 1.00 73.94 81 SER A CA 1
ATOM 643 C C . SER A 1 81 ? 12.608 -11.746 -4.268 1.00 73.94 81 SER A C 1
ATOM 645 O O . SER A 1 81 ? 13.474 -11.768 -5.142 1.00 73.94 81 SER A O 1
ATOM 647 N N . TYR A 1 82 ? 12.373 -10.649 -3.542 1.00 69.44 82 TYR A N 1
ATOM 648 C CA . TYR A 1 82 ? 13.161 -9.425 -3.693 1.00 69.44 82 TYR A CA 1
ATOM 649 C C . TYR A 1 82 ? 14.508 -9.502 -2.963 1.00 69.44 82 TYR A C 1
ATOM 651 O O . TYR A 1 82 ? 15.486 -8.914 -3.420 1.00 69.44 82 TYR A O 1
ATOM 659 N N . ALA A 1 83 ? 14.593 -10.245 -1.855 1.00 63.06 83 ALA A N 1
ATOM 660 C CA . ALA A 1 83 ? 15.840 -10.414 -1.109 1.00 63.06 83 ALA A CA 1
ATOM 661 C C . ALA A 1 83 ? 16.924 -11.134 -1.934 1.00 63.06 83 ALA A C 1
ATOM 663 O O . ALA A 1 83 ? 18.095 -10.765 -1.845 1.00 63.06 83 ALA A O 1
ATOM 664 N N . SER A 1 84 ? 16.535 -12.092 -2.784 1.00 58.69 84 SER A N 1
ATOM 665 C CA . SER A 1 84 ? 17.456 -12.794 -3.693 1.00 58.69 84 SER A CA 1
ATOM 666 C C . SER A 1 84 ? 17.933 -11.948 -4.881 1.00 58.69 84 SER A C 1
ATOM 668 O O . SER A 1 84 ? 18.992 -12.224 -5.431 1.00 58.69 84 SER A O 1
ATOM 670 N N . LEU A 1 85 ? 17.188 -10.907 -5.276 1.00 55.06 85 LEU A N 1
ATOM 671 C CA . LEU A 1 85 ? 17.617 -9.947 -6.309 1.00 55.06 85 LEU A CA 1
ATOM 672 C C . LEU A 1 85 ? 18.644 -8.936 -5.775 1.00 55.06 85 LEU A C 1
ATOM 674 O O . LEU A 1 85 ? 19.473 -8.435 -6.528 1.00 55.06 85 LEU A O 1
ATOM 678 N N . ASN A 1 86 ? 18.615 -8.661 -4.470 1.00 52.38 86 ASN A N 1
ATOM 679 C CA . ASN A 1 86 ? 19.545 -7.734 -3.821 1.00 52.38 86 ASN A CA 1
ATOM 680 C C . ASN A 1 86 ? 20.898 -8.381 -3.467 1.00 52.38 86 ASN A C 1
ATOM 682 O O . ASN A 1 86 ? 21.805 -7.680 -3.032 1.00 52.38 86 ASN A O 1
ATOM 686 N N . THR A 1 87 ? 21.053 -9.702 -3.628 1.00 51.06 87 THR A N 1
ATOM 687 C CA . THR A 1 87 ? 22.279 -10.437 -3.251 1.00 51.06 87 THR A CA 1
ATOM 688 C C . THR A 1 87 ? 23.308 -10.567 -4.382 1.00 51.06 87 THR A C 1
ATOM 690 O O . THR A 1 87 ? 24.353 -11.176 -4.180 1.00 51.06 87 THR A O 1
ATOM 693 N N . SER A 1 88 ? 23.051 -9.990 -5.562 1.00 49.03 88 SER A N 1
ATOM 694 C CA . SER A 1 88 ? 23.960 -10.037 -6.723 1.00 49.03 88 SER A CA 1
ATOM 695 C C . SER A 1 88 ? 24.673 -8.716 -7.048 1.00 49.03 88 SER A C 1
ATOM 697 O O . SER A 1 88 ? 25.385 -8.648 -8.047 1.00 49.03 88 SER A O 1
ATOM 699 N N . SER A 1 89 ? 24.530 -7.671 -6.228 1.00 47.91 89 SER A N 1
ATOM 700 C CA . SER A 1 89 ? 25.393 -6.480 -6.294 1.00 47.91 89 SER A CA 1
ATOM 701 C C . SER A 1 89 ? 26.376 -6.526 -5.130 1.00 47.91 89 SER A C 1
ATOM 703 O O . SER A 1 89 ? 25.966 -6.429 -3.976 1.00 47.91 89 SER A O 1
ATOM 705 N N . GLY A 1 90 ? 27.636 -6.777 -5.476 1.00 42.81 90 GLY A N 1
ATOM 706 C CA . GLY A 1 90 ? 28.695 -7.219 -4.587 1.00 42.81 90 GLY A CA 1
ATOM 707 C C . GLY A 1 90 ? 29.111 -6.271 -3.471 1.00 42.81 90 GLY A C 1
ATOM 708 O O . GLY A 1 90 ? 28.720 -5.109 -3.386 1.00 42.81 90 GLY A O 1
ATOM 709 N N . ASP A 1 91 ? 29.953 -6.866 -2.637 1.00 38.34 91 ASP A N 1
ATOM 710 C CA . ASP A 1 91 ? 30.788 -6.243 -1.633 1.00 38.34 91 ASP A CA 1
ATOM 711 C C . ASP A 1 91 ? 31.447 -4.925 -2.072 1.00 38.34 91 ASP A C 1
ATOM 713 O O . ASP A 1 91 ? 31.975 -4.801 -3.181 1.00 38.34 91 ASP A O 1
ATOM 717 N N . ALA A 1 92 ? 31.546 -4.065 -1.054 1.00 32.34 92 ALA A N 1
ATOM 718 C CA . ALA A 1 92 ? 32.619 -3.121 -0.731 1.00 32.34 92 ALA A CA 1
ATOM 719 C C . ALA A 1 92 ? 32.468 -1.648 -1.162 1.00 32.34 92 ALA A C 1
ATOM 721 O O . ALA A 1 92 ? 32.014 -1.368 -2.272 1.00 32.34 92 ALA A O 1
ATOM 722 N N . PRO A 1 93 ? 33.034 -0.698 -0.384 1.00 41.00 93 PRO A N 1
ATOM 723 C CA . PRO A 1 93 ? 33.295 -0.654 1.066 1.00 41.00 93 PRO A CA 1
ATOM 724 C C . PRO A 1 93 ? 32.384 0.331 1.831 1.00 41.00 93 PRO A C 1
ATOM 726 O O . PRO A 1 93 ? 31.760 1.212 1.198 1.00 41.00 93 PRO A O 1
#

pLDDT: mean 72.01, std 12.55, range [32.34, 89.62]

Secondary structure (DSSP, 8-state):
-PPPGGGS--TTT-S--------STT--SSSEETTTTEE-GGGHHHHHHHHHHHHHHTT---SEE--TTS--EE-HHHHHHHHTTGGGS----

Foldseek 3Di:
DDDDPVVVDDCVPDVDDDDDDDDPPPPQCAAADPVVRDGNPVNVVVVVVVVVVVCVVVVHDDQWDDRPVDDIDGPVVSVVVVVVVVPPPDDDD